Protein AF-A0A2N3DZT9-F1 (afdb_monomer)

Sequence (120 aa):
MAMNVGDGKEDDVMMEVNTTPLIDVMLVLLIMLIITIPIQTHAVKLDMPQNLSAPPPETEPQVVDLELDFDGTVFWNGVPVPDPGAQCLRDGQRPEPHVTRADMDRPHQMSGPLTISEPE

Foldseek 3Di:
DDDDDPPPPPPDPVPPPPCVVVVVVVVVVVVVVVVPDDDPDDDDDDPDDDPPDDDDPPDDAAEWEWEADPVRFIDTNNHTDPDVPVVCVVVVGPHDYPHDYPDPPDDPPDDDDDDPDDDD

pLDDT: mean 71.37, std 14.73, range [41.38, 93.69]

Structure (mmCIF, N/CA/C/O backbone):
data_AF-A0A2N3DZT9-F1
#
_entry.id   AF-A0A2N3DZT9-F1
#
loop_
_atom_site.group_PDB
_atom_site.id
_atom_site.type_symbol
_atom_site.label_atom_id
_atom_site.label_alt_id
_atom_site.label_comp_id
_atom_site.label_asym_id
_atom_site.label_entity_id
_atom_site.label_seq_id
_atom_site.pdbx_PDB_ins_code
_atom_site.Cartn_x
_atom_site.Cartn_y
_atom_site.Cartn_z
_atom_site.occupancy
_atom_site.B_iso_or_equiv
_atom_site.auth_seq_id
_atom_site.auth_comp_id
_atom_site.auth_asym_id
_atom_site.auth_atom_id
_atom_site.pdbx_PDB_model_num
ATOM 1 N N . MET A 1 1 ? 31.791 12.127 -86.326 1.00 55.25 1 MET A N 1
ATOM 2 C CA . MET A 1 1 ? 31.884 10.902 -85.508 1.00 55.25 1 MET A CA 1
ATOM 3 C C . MET A 1 1 ? 31.031 11.111 -84.273 1.00 55.25 1 MET A C 1
ATOM 5 O O . MET A 1 1 ? 31.210 12.123 -83.609 1.00 55.25 1 MET A O 1
ATOM 9 N N . ALA A 1 2 ? 30.054 10.233 -84.056 1.00 48.97 2 ALA A N 1
ATOM 10 C CA . ALA A 1 2 ? 29.124 10.276 -82.934 1.00 48.97 2 ALA A CA 1
ATOM 11 C C . ALA A 1 2 ? 29.752 9.589 -81.714 1.00 48.97 2 ALA A C 1
ATOM 13 O O . ALA A 1 2 ? 30.353 8.526 -81.862 1.00 48.97 2 ALA A O 1
ATOM 14 N N . MET A 1 3 ? 29.619 10.188 -80.531 1.00 67.31 3 MET A N 1
ATOM 15 C CA . MET A 1 3 ? 29.955 9.536 -79.267 1.00 67.31 3 MET A CA 1
ATOM 16 C C . MET A 1 3 ? 28.656 9.060 -78.622 1.00 67.31 3 MET A C 1
ATOM 18 O O . MET A 1 3 ? 27.757 9.850 -78.345 1.00 67.31 3 MET A O 1
ATOM 22 N N . ASN A 1 4 ? 28.561 7.742 -78.490 1.00 52.69 4 ASN A N 1
ATOM 23 C CA . ASN A 1 4 ? 27.460 7.001 -77.896 1.00 52.69 4 ASN A CA 1
ATOM 24 C C . ASN A 1 4 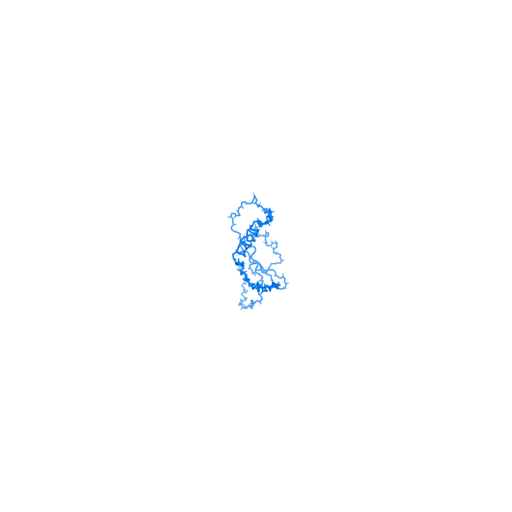? 27.486 7.194 -76.372 1.00 52.69 4 ASN A C 1
ATOM 26 O O . ASN A 1 4 ? 28.504 6.895 -75.746 1.00 52.69 4 ASN A O 1
ATOM 30 N N . VAL A 1 5 ? 26.395 7.697 -75.788 1.00 62.47 5 VAL A N 1
ATOM 31 C CA . VAL A 1 5 ? 26.235 7.772 -74.333 1.00 62.47 5 VAL A CA 1
ATOM 32 C C . VAL A 1 5 ? 25.873 6.371 -73.839 1.00 62.47 5 VAL A C 1
ATOM 34 O O . VAL A 1 5 ? 24.866 5.792 -74.241 1.00 62.47 5 VAL A O 1
ATOM 37 N N . GLY A 1 6 ? 26.765 5.778 -73.051 1.00 51.44 6 GLY A N 1
ATOM 38 C CA . GLY A 1 6 ? 26.487 4.534 -72.350 1.00 51.44 6 GLY A CA 1
ATOM 39 C C . GLY A 1 6 ? 25.572 4.840 -71.175 1.00 51.44 6 GLY A C 1
ATOM 40 O O . GLY A 1 6 ? 26.025 5.416 -70.191 1.00 51.44 6 GLY A O 1
ATOM 41 N N . ASP A 1 7 ? 24.300 4.473 -71.313 1.00 57.41 7 ASP A N 1
ATOM 42 C CA . ASP A 1 7 ? 23.331 4.329 -70.227 1.00 57.41 7 ASP A CA 1
ATOM 43 C C . ASP A 1 7 ? 23.818 3.195 -69.311 1.00 57.41 7 ASP A C 1
ATOM 45 O O . ASP A 1 7 ? 23.513 2.015 -69.492 1.00 57.41 7 ASP A O 1
ATOM 49 N N . GLY A 1 8 ? 24.725 3.551 -68.404 1.00 54.69 8 GLY A N 1
ATOM 50 C CA . GLY A 1 8 ? 25.177 2.693 -67.327 1.00 54.69 8 GLY A CA 1
ATOM 51 C C . GLY A 1 8 ? 24.078 2.665 -66.289 1.00 54.69 8 GLY A C 1
ATOM 52 O O . GLY A 1 8 ? 23.969 3.582 -65.489 1.00 54.69 8 GLY A O 1
ATOM 53 N N . LYS A 1 9 ? 23.258 1.622 -66.354 1.00 56.75 9 LYS A N 1
ATOM 54 C CA . LYS A 1 9 ? 22.317 1.210 -65.321 1.00 56.75 9 LYS A CA 1
ATOM 55 C C . LYS A 1 9 ? 23.062 1.171 -63.980 1.00 56.75 9 LYS A C 1
ATOM 57 O O . LYS A 1 9 ? 23.765 0.213 -63.667 1.00 56.75 9 LYS A O 1
ATOM 62 N N . GLU A 1 10 ? 22.963 2.261 -63.232 1.00 59.25 10 GLU A N 1
ATOM 63 C CA . GLU A 1 10 ? 23.300 2.356 -61.818 1.00 59.25 10 GLU A CA 1
ATOM 64 C C . GLU A 1 10 ? 22.238 1.534 -61.083 1.00 59.25 10 GLU A C 1
ATOM 66 O O . GLU A 1 10 ? 21.308 2.066 -60.482 1.00 59.25 10 GLU A O 1
ATOM 71 N N . ASP A 1 11 ? 22.314 0.212 -61.246 1.00 55.47 11 ASP A N 1
ATOM 72 C CA . ASP A 1 11 ? 21.575 -0.758 -60.455 1.00 55.47 11 ASP A CA 1
ATOM 73 C C . ASP A 1 11 ? 22.054 -0.585 -59.015 1.00 55.47 11 ASP A C 1
ATOM 75 O O . ASP A 1 11 ? 23.067 -1.143 -58.600 1.00 55.47 11 ASP A O 1
ATOM 79 N N . ASP A 1 12 ? 21.399 0.333 -58.311 1.00 59.12 12 ASP A N 1
ATOM 80 C CA . ASP A 1 12 ? 20.726 0.098 -57.041 1.00 59.12 12 ASP A CA 1
ATOM 81 C C . ASP A 1 12 ? 21.289 -1.103 -56.266 1.00 59.12 12 ASP A C 1
ATOM 83 O O . ASP A 1 12 ? 20.617 -2.100 -55.992 1.00 59.12 12 ASP A O 1
ATOM 87 N N . VAL A 1 13 ? 22.566 -1.011 -55.888 1.00 60.47 13 VAL A N 1
ATOM 88 C CA . VAL A 1 13 ? 23.095 -1.768 -54.761 1.00 60.47 13 VAL A CA 1
ATOM 89 C C . VAL A 1 13 ? 22.465 -1.106 -53.548 1.00 60.47 13 VAL A C 1
ATOM 91 O O . VAL A 1 13 ? 23.087 -0.270 -52.892 1.00 60.47 13 VAL A O 1
ATOM 94 N N . MET A 1 14 ? 21.191 -1.427 -53.302 1.00 66.44 14 MET A N 1
ATOM 95 C CA . MET A 1 14 ? 20.507 -1.118 -52.059 1.00 66.44 14 MET A CA 1
ATOM 96 C C . MET A 1 14 ? 21.344 -1.763 -50.963 1.00 66.44 14 MET A C 1
ATOM 98 O O . MET A 1 14 ? 21.227 -2.953 -50.675 1.00 66.44 14 MET A O 1
ATOM 102 N N . MET A 1 15 ? 22.273 -0.988 -50.406 1.00 66.19 15 MET A N 1
ATOM 103 C CA . MET A 1 15 ? 22.980 -1.383 -49.211 1.00 66.19 15 MET A CA 1
ATOM 104 C C . MET A 1 15 ? 21.901 -1.524 -48.153 1.00 66.19 15 MET A C 1
ATOM 106 O O . MET A 1 15 ? 21.306 -0.532 -47.730 1.00 66.19 15 MET A O 1
ATOM 110 N N . GLU A 1 16 ? 21.622 -2.765 -47.766 1.00 71.81 16 GLU A N 1
ATOM 111 C CA . GLU A 1 16 ? 20.888 -3.067 -46.553 1.00 71.81 16 GLU A CA 1
ATOM 112 C C . GLU A 1 16 ? 21.709 -2.461 -45.412 1.00 71.81 16 GLU A C 1
ATOM 114 O O . GLU A 1 16 ? 22.673 -3.040 -44.909 1.00 71.81 16 GLU A O 1
ATOM 119 N N . VAL A 1 17 ? 21.411 -1.200 -45.089 1.00 78.25 17 VAL A N 1
ATOM 120 C CA . VAL A 1 17 ? 21.957 -0.537 -43.915 1.00 78.25 17 VAL A CA 1
ATOM 121 C C . VAL A 1 17 ? 21.622 -1.459 -42.760 1.00 78.25 17 VAL A C 1
ATOM 123 O O . VAL A 1 17 ? 20.455 -1.788 -42.554 1.00 78.25 17 VAL A O 1
ATOM 126 N N . ASN A 1 18 ? 22.648 -1.885 -42.026 1.00 78.19 18 ASN A N 1
ATOM 127 C CA . ASN A 1 18 ? 22.496 -2.677 -40.815 1.00 78.19 18 ASN A CA 1
ATOM 128 C C . ASN A 1 18 ? 21.714 -1.845 -39.784 1.00 78.19 18 ASN A C 1
ATOM 130 O O . ASN A 1 18 ? 22.286 -1.166 -38.935 1.00 78.19 18 ASN A O 1
ATOM 134 N N . THR A 1 19 ? 20.389 -1.855 -39.900 1.00 83.81 19 THR A N 1
ATOM 135 C CA . THR A 1 19 ? 19.442 -1.124 -39.055 1.00 83.81 19 THR A CA 1
ATOM 136 C C . THR A 1 19 ? 19.292 -1.803 -37.700 1.00 83.81 19 THR A C 1
ATOM 138 O O . THR A 1 19 ? 18.983 -1.135 -36.723 1.00 83.81 19 THR A O 1
ATOM 141 N N . THR A 1 20 ? 19.597 -3.097 -37.599 1.00 85.44 20 T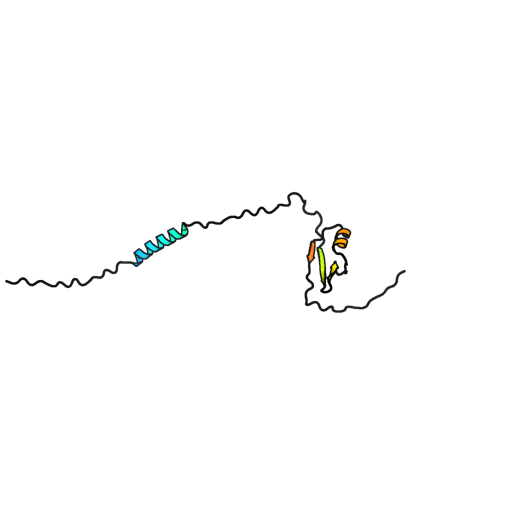HR A N 1
ATOM 142 C CA . THR A 1 20 ? 19.590 -3.879 -36.354 1.00 85.44 20 THR A CA 1
ATOM 143 C C . THR A 1 20 ? 20.585 -3.354 -35.306 1.00 85.44 20 THR A C 1
ATOM 145 O O . THR A 1 20 ? 20.144 -3.076 -34.192 1.00 85.44 20 THR A O 1
ATOM 148 N N . PRO A 1 21 ? 21.875 -3.109 -35.623 1.00 88.38 21 PRO A N 1
ATOM 149 C CA . PRO A 1 21 ? 22.787 -2.408 -34.714 1.00 88.38 21 PRO A CA 1
ATOM 150 C C . PRO A 1 21 ? 22.345 -0.983 -34.349 1.00 88.38 21 PRO A C 1
ATOM 152 O O . PRO A 1 21 ? 22.551 -0.545 -33.221 1.00 88.38 21 PRO A O 1
ATOM 155 N N . LEU A 1 22 ? 21.723 -0.249 -35.282 1.00 90.56 22 LEU A N 1
ATOM 156 C CA . LEU A 1 22 ? 21.200 1.097 -35.012 1.00 90.56 22 LEU A CA 1
ATOM 157 C C . LEU A 1 22 ? 20.029 1.065 -34.025 1.00 90.56 22 LEU A C 1
ATOM 159 O O . LEU A 1 22 ? 19.977 1.886 -33.112 1.00 90.56 22 LEU A O 1
ATOM 163 N N . ILE A 1 23 ? 19.118 0.103 -34.180 1.00 93.00 23 ILE A N 1
ATOM 164 C CA . ILE A 1 23 ? 17.979 -0.086 -33.281 1.00 93.00 23 ILE A CA 1
ATOM 165 C C . ILE A 1 23 ? 18.469 -0.423 -31.872 1.00 93.00 23 ILE A C 1
ATOM 167 O O . ILE A 1 23 ? 17.941 0.140 -30.923 1.00 93.00 23 ILE A O 1
ATOM 171 N N . ASP A 1 24 ? 19.494 -1.262 -31.716 1.00 91.25 24 ASP A N 1
ATOM 172 C CA . ASP A 1 24 ? 20.053 -1.604 -30.399 1.00 91.25 24 ASP A CA 1
ATOM 173 C C . ASP A 1 24 ? 20.564 -0.357 -29.655 1.00 91.25 24 ASP A C 1
ATOM 175 O O . ASP A 1 24 ? 20.135 -0.066 -28.538 1.00 91.25 24 ASP A O 1
ATOM 179 N N . VAL A 1 25 ? 21.360 0.487 -30.322 1.00 92.50 25 VAL A N 1
ATOM 180 C CA . VAL A 1 25 ? 21.827 1.757 -29.737 1.00 92.50 25 VAL A CA 1
ATOM 181 C C . VAL A 1 25 ? 20.654 2.676 -29.381 1.00 92.50 25 VAL A C 1
ATOM 183 O O . VAL A 1 25 ? 20.653 3.298 -28.318 1.00 92.50 25 VAL A O 1
ATOM 186 N N . MET A 1 26 ? 19.625 2.747 -30.229 1.00 92.69 26 MET A N 1
ATOM 187 C CA . MET A 1 26 ? 18.428 3.545 -29.949 1.00 92.69 26 MET A CA 1
ATOM 188 C C . MET A 1 26 ? 17.627 3.002 -28.757 1.00 92.69 26 MET A C 1
ATOM 190 O O . MET A 1 26 ? 17.191 3.783 -27.911 1.00 92.69 26 MET A O 1
ATOM 194 N N . LEU A 1 27 ? 17.452 1.683 -28.653 1.00 93.69 27 LEU A N 1
ATOM 195 C CA . LEU A 1 27 ? 16.752 1.040 -27.541 1.00 93.69 27 LEU A CA 1
ATOM 196 C C . LEU A 1 27 ? 17.518 1.221 -26.226 1.00 93.69 27 LEU A C 1
ATOM 198 O O . LEU A 1 27 ? 16.893 1.512 -25.207 1.00 93.69 27 LEU A O 1
ATOM 202 N N . VAL A 1 28 ? 18.854 1.144 -26.251 1.00 93.50 28 VAL A N 1
ATOM 203 C CA . VAL A 1 28 ? 19.711 1.435 -25.091 1.00 93.50 28 VAL A CA 1
ATOM 204 C C . VAL A 1 28 ? 19.483 2.861 -24.575 1.00 93.50 28 VAL A C 1
ATOM 206 O O . VAL A 1 28 ? 19.332 3.070 -23.371 1.00 93.50 28 VAL A O 1
ATOM 209 N N . LEU A 1 29 ? 19.386 3.852 -25.463 1.00 93.06 29 LEU A N 1
ATOM 210 C CA . LEU A 1 29 ? 19.106 5.233 -25.058 1.00 93.06 29 LEU A CA 1
ATOM 211 C C . LEU A 1 29 ? 17.701 5.396 -24.458 1.00 93.06 29 LEU A C 1
ATOM 213 O O . LEU A 1 29 ? 17.530 6.145 -23.496 1.00 93.06 29 LEU A O 1
ATOM 217 N N . LEU A 1 30 ? 16.703 4.673 -24.975 1.00 93.56 30 LEU A N 1
ATOM 218 C CA . LEU A 1 30 ? 15.344 4.695 -24.429 1.0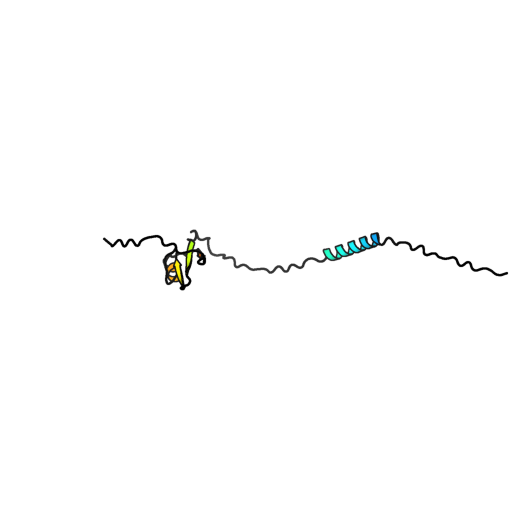0 93.56 30 LEU A CA 1
ATOM 219 C C . LEU A 1 30 ? 15.279 4.085 -23.026 1.00 93.56 30 LEU A C 1
ATOM 221 O O . LEU A 1 30 ? 14.696 4.697 -22.134 1.00 93.56 30 LEU A O 1
ATOM 225 N N . ILE A 1 31 ? 15.902 2.924 -22.794 1.00 93.62 31 ILE A N 1
ATOM 226 C CA . ILE A 1 31 ? 15.904 2.313 -21.454 1.00 93.62 31 ILE A CA 1
ATOM 227 C C . ILE A 1 31 ? 16.653 3.184 -20.441 1.00 93.62 31 ILE A C 1
ATOM 229 O O . ILE A 1 31 ? 16.206 3.301 -19.301 1.00 93.62 31 ILE A O 1
ATOM 233 N N . MET A 1 32 ? 17.737 3.850 -20.862 1.00 93.00 32 MET A N 1
ATOM 234 C CA . MET A 1 32 ? 18.458 4.811 -20.026 1.00 93.00 32 MET A CA 1
ATOM 235 C C . MET A 1 32 ? 17.578 6.016 -19.683 1.00 93.00 32 MET A C 1
ATOM 237 O O . MET A 1 32 ? 17.532 6.434 -18.531 1.00 93.00 32 MET A O 1
ATOM 241 N N . LEU A 1 33 ? 16.819 6.546 -20.643 1.00 91.00 33 LEU A N 1
ATOM 242 C CA . LEU A 1 33 ? 15.895 7.646 -20.378 1.00 91.00 33 LEU A CA 1
ATOM 243 C C . LEU A 1 33 ? 14.806 7.241 -19.372 1.00 91.00 33 LEU A C 1
ATOM 245 O O . LEU A 1 33 ? 14.549 7.978 -18.423 1.00 91.00 33 LEU A O 1
ATOM 249 N N . ILE A 1 34 ? 14.208 6.057 -19.529 1.00 91.75 34 ILE A N 1
ATOM 250 C CA . ILE A 1 34 ? 13.122 5.590 -18.656 1.00 91.75 34 ILE A CA 1
ATOM 251 C C . ILE A 1 34 ? 13.629 5.326 -17.227 1.00 91.75 34 ILE A C 1
ATOM 253 O O . ILE A 1 34 ? 12.985 5.753 -16.272 1.00 91.75 34 ILE A O 1
ATOM 257 N N . ILE A 1 35 ? 14.790 4.676 -17.056 1.00 91.62 35 ILE A N 1
ATOM 258 C CA . ILE A 1 35 ? 15.335 4.360 -15.720 1.00 91.62 35 ILE A CA 1
ATOM 259 C C . ILE A 1 35 ? 15.812 5.604 -14.959 1.00 91.62 35 ILE A C 1
ATOM 261 O O . ILE A 1 35 ? 15.849 5.600 -13.730 1.00 91.62 35 ILE A O 1
ATOM 265 N N . THR A 1 36 ? 16.163 6.681 -15.669 1.00 92.75 36 THR A N 1
ATOM 266 C CA . THR A 1 36 ? 16.607 7.930 -15.032 1.00 92.75 36 THR A CA 1
ATOM 267 C C . THR A 1 36 ? 15.479 8.735 -14.398 1.00 92.75 36 THR A C 1
ATOM 269 O O . THR A 1 36 ? 15.780 9.626 -13.607 1.00 92.75 36 THR A O 1
ATOM 272 N N . ILE A 1 37 ? 14.203 8.443 -14.695 1.00 91.06 37 ILE A N 1
ATOM 273 C CA . ILE A 1 37 ? 13.067 9.115 -14.051 1.00 91.06 37 ILE A CA 1
ATOM 274 C C . ILE A 1 37 ? 12.810 8.442 -12.693 1.00 91.06 37 ILE A C 1
ATOM 276 O O . ILE A 1 37 ? 12.293 7.323 -12.656 1.00 91.06 37 ILE A O 1
ATOM 280 N N . PRO A 1 38 ? 13.139 9.093 -11.560 1.00 83.31 38 PRO A N 1
ATOM 281 C CA . PRO A 1 38 ? 12.884 8.517 -10.252 1.00 83.31 38 PRO A CA 1
ATOM 282 C C . PRO A 1 38 ? 11.381 8.492 -9.971 1.00 83.31 38 PRO A C 1
ATOM 284 O O . PRO A 1 38 ? 10.652 9.448 -10.247 1.00 83.31 38 PRO A O 1
ATOM 287 N N . ILE A 1 39 ? 10.922 7.408 -9.354 1.00 84.06 39 ILE A N 1
ATOM 288 C CA . ILE A 1 39 ? 9.568 7.323 -8.810 1.00 84.06 39 ILE A CA 1
ATOM 289 C C . ILE A 1 39 ? 9.404 8.342 -7.674 1.00 84.06 39 ILE A C 1
ATOM 291 O O . ILE A 1 39 ? 10.014 8.231 -6.613 1.00 84.06 39 ILE A O 1
ATOM 295 N N . GLN A 1 40 ? 8.568 9.355 -7.904 1.00 82.62 40 GLN A N 1
ATOM 296 C CA . GLN A 1 40 ? 8.174 10.341 -6.897 1.00 82.62 40 GLN A CA 1
ATOM 297 C C . GLN A 1 40 ? 7.186 9.692 -5.920 1.00 82.62 40 GLN A C 1
ATOM 299 O O . GLN A 1 40 ? 5.977 9.681 -6.148 1.00 82.62 40 GLN A O 1
ATOM 304 N N . THR A 1 41 ? 7.687 9.115 -4.828 1.00 80.69 41 THR A N 1
ATOM 305 C CA . THR A 1 41 ? 6.831 8.612 -3.748 1.00 80.69 41 THR A CA 1
ATOM 306 C C . THR A 1 41 ? 6.527 9.744 -2.773 1.00 80.69 41 THR A C 1
ATOM 308 O O . THR A 1 41 ? 7.396 10.167 -2.008 1.00 80.69 41 THR A O 1
ATOM 311 N N . HIS A 1 42 ? 5.288 10.235 -2.765 1.00 78.44 42 HIS A N 1
ATOM 312 C CA . HIS A 1 42 ? 4.826 11.149 -1.724 1.00 78.44 42 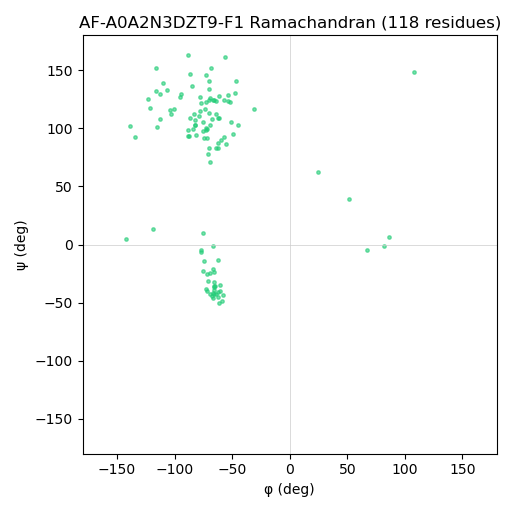HIS A CA 1
ATOM 313 C C . HIS A 1 42 ? 4.633 10.370 -0.417 1.00 78.44 42 HIS A C 1
ATOM 315 O O . HIS A 1 42 ? 3.620 9.702 -0.221 1.00 78.44 42 HIS A O 1
ATOM 321 N N . ALA A 1 43 ? 5.622 10.436 0.478 1.00 73.44 43 ALA A N 1
ATOM 322 C CA . ALA A 1 43 ? 5.494 9.905 1.829 1.00 73.44 43 ALA A CA 1
ATOM 323 C C . ALA A 1 43 ? 4.556 10.814 2.636 1.00 73.44 43 ALA A C 1
ATOM 325 O O . ALA A 1 43 ? 4.953 11.875 3.120 1.00 73.44 43 ALA A O 1
ATOM 326 N N . VAL A 1 44 ? 3.294 10.407 2.765 1.00 77.69 44 VAL A N 1
ATOM 327 C CA . VAL A 1 44 ? 2.374 11.015 3.728 1.00 77.69 44 VAL A CA 1
ATOM 328 C C . VAL A 1 44 ? 2.846 10.604 5.119 1.00 77.69 44 VAL A C 1
ATOM 330 O O . VAL A 1 44 ? 2.809 9.426 5.472 1.00 77.69 44 VAL A O 1
ATOM 333 N N . LYS A 1 45 ? 3.323 11.572 5.907 1.00 71.69 45 LYS A N 1
ATOM 334 C CA . LYS A 1 45 ? 3.605 11.357 7.326 1.00 71.69 45 LYS A CA 1
ATOM 335 C C . LYS A 1 45 ? 2.269 11.185 8.044 1.00 71.69 45 LYS A C 1
ATOM 337 O O . LYS A 1 45 ? 1.546 12.154 8.242 1.00 71.69 45 LYS A O 1
ATOM 342 N N . LEU A 1 46 ? 1.923 9.943 8.366 1.00 74.69 46 LEU A N 1
ATOM 343 C CA . LEU A 1 46 ? 0.851 9.649 9.307 1.00 74.69 46 LEU A CA 1
ATOM 344 C C . LEU A 1 46 ? 1.422 9.761 10.718 1.00 74.69 46 LEU A C 1
ATOM 346 O O . LEU A 1 46 ? 2.120 8.862 11.187 1.00 74.69 46 LEU A O 1
ATOM 350 N N . ASP A 1 47 ? 1.125 10.871 11.384 1.00 73.81 47 ASP A N 1
ATOM 351 C CA . ASP A 1 47 ? 1.351 11.014 12.816 1.00 73.81 47 ASP A CA 1
ATOM 352 C C . ASP A 1 47 ? 0.321 10.147 13.552 1.00 73.81 47 ASP A C 1
ATOM 354 O O . ASP A 1 47 ? -0.811 10.556 13.814 1.00 73.81 47 ASP A O 1
ATOM 358 N N . MET A 1 48 ? 0.693 8.897 13.834 1.00 72.50 48 MET A N 1
ATOM 359 C CA . MET A 1 48 ? -0.092 8.037 14.714 1.00 72.50 48 MET A CA 1
ATOM 360 C C . MET A 1 48 ? 0.034 8.562 16.150 1.00 72.50 48 MET A C 1
ATOM 362 O O . MET A 1 48 ? 1.161 8.676 16.643 1.00 72.50 48 MET A O 1
ATOM 366 N N . PRO A 1 49 ? -1.079 8.868 16.846 1.00 76.56 49 PRO A N 1
ATOM 367 C CA . PRO A 1 49 ? -1.021 9.250 18.247 1.00 76.56 49 PRO A CA 1
ATOM 368 C C . PRO A 1 49 ? -0.464 8.071 19.045 1.00 76.56 49 PRO A C 1
ATOM 370 O O . PRO A 1 49 ? -1.117 7.040 19.202 1.00 76.56 49 PRO A O 1
ATOM 373 N N . GLN A 1 50 ? 0.768 8.206 19.530 1.00 68.94 50 GLN A N 1
ATOM 374 C CA . GLN A 1 50 ? 1.321 7.243 20.468 1.00 68.94 50 GLN A CA 1
ATOM 375 C C . GLN A 1 50 ? 0.719 7.530 21.839 1.00 68.94 50 GLN A C 1
ATOM 377 O O . GLN A 1 50 ? 0.822 8.643 22.355 1.00 68.94 50 GLN A O 1
ATOM 382 N N . ASN A 1 51 ? 0.057 6.530 22.419 1.00 62.66 51 ASN A N 1
ATOM 383 C CA . ASN A 1 51 ? -0.438 6.600 23.786 1.00 62.66 51 ASN A CA 1
ATOM 384 C C . ASN A 1 51 ? 0.763 6.572 24.749 1.00 62.66 51 ASN A C 1
ATOM 386 O O . ASN A 1 51 ? 1.159 5.524 25.243 1.00 62.66 51 ASN A O 1
ATOM 390 N N . LEU A 1 52 ? 1.380 7.734 24.968 1.00 61.19 52 LEU A N 1
ATOM 391 C CA . LEU A 1 52 ? 2.605 7.915 25.756 1.00 61.19 52 LEU A CA 1
ATOM 392 C C . LEU A 1 52 ? 2.385 7.828 27.280 1.00 61.19 52 LEU A C 1
ATOM 394 O O . LEU A 1 52 ? 3.280 8.196 28.038 1.00 61.19 52 LEU A O 1
ATOM 398 N N . SER A 1 53 ? 1.210 7.405 27.763 1.00 60.91 53 SER A N 1
ATOM 399 C CA . SER A 1 53 ? 0.883 7.537 29.193 1.00 60.91 53 SER A CA 1
ATOM 400 C C . SER A 1 53 ? 0.107 6.396 29.842 1.00 60.91 53 SER A C 1
ATOM 402 O O . SER A 1 53 ? -0.207 6.494 31.024 1.00 60.91 53 SER A O 1
ATOM 404 N N . ALA A 1 54 ? -0.165 5.297 29.142 1.00 64.38 54 ALA A N 1
ATOM 405 C CA . ALA A 1 54 ? -0.705 4.114 29.800 1.00 64.38 54 ALA A CA 1
ATOM 406 C C . ALA A 1 54 ? 0.410 3.070 29.954 1.00 64.38 54 ALA A C 1
ATOM 408 O O . ALA A 1 54 ? 0.900 2.572 28.936 1.00 64.38 54 ALA A O 1
ATOM 409 N N . PRO A 1 55 ? 0.819 2.716 31.189 1.00 66.44 55 PRO A N 1
ATOM 410 C CA . PRO A 1 55 ? 1.423 1.412 31.426 1.00 66.44 55 PRO A CA 1
ATOM 411 C C . PRO A 1 55 ? 0.549 0.350 30.742 1.00 66.44 55 PRO A C 1
ATOM 413 O O . PRO A 1 55 ? -0.681 0.488 30.781 1.00 66.44 55 PRO A O 1
ATOM 416 N N . PRO A 1 56 ? 1.135 -0.682 30.107 1.00 62.00 56 PRO A N 1
ATOM 417 C CA . PRO A 1 56 ? 0.359 -1.845 29.703 1.00 62.00 56 PRO A CA 1
ATOM 418 C C . PRO A 1 56 ? -0.499 -2.269 30.902 1.00 62.00 56 PRO A C 1
ATOM 420 O O . PRO A 1 56 ? 0.044 -2.317 32.011 1.00 62.00 56 PRO A O 1
ATOM 423 N N . PRO A 1 57 ? -1.815 -2.483 30.735 1.00 65.31 57 PRO A N 1
ATOM 424 C CA . PRO A 1 57 ? -2.644 -2.930 31.843 1.00 65.31 57 PRO A CA 1
ATOM 425 C C . PRO A 1 57 ? -1.989 -4.169 32.472 1.00 65.31 57 PRO A C 1
ATOM 427 O O . PRO A 1 57 ? -1.711 -5.141 31.776 1.00 65.31 57 PRO A O 1
ATOM 430 N N . GLU A 1 58 ? -1.686 -4.112 33.776 1.00 62.66 58 GLU A N 1
ATOM 431 C CA . GLU A 1 58 ? -1.048 -5.219 34.519 1.00 62.66 58 GLU A CA 1
ATOM 432 C C . GLU A 1 58 ? -1.920 -6.481 34.547 1.00 62.66 58 GLU A C 1
ATOM 434 O O . GLU A 1 58 ? -1.466 -7.560 34.920 1.00 62.66 58 GLU A O 1
ATOM 439 N N . THR A 1 59 ? -3.189 -6.343 34.175 1.00 64.88 59 THR A N 1
ATOM 440 C CA . THR A 1 59 ? -4.166 -7.418 34.125 1.00 64.88 59 THR A CA 1
ATOM 441 C C . THR A 1 59 ? -4.544 -7.674 32.678 1.00 64.88 59 THR A C 1
ATOM 443 O O . THR A 1 59 ? -4.908 -6.740 31.960 1.00 64.88 59 THR A O 1
ATOM 446 N N . GLU A 1 60 ? -4.490 -8.941 32.269 1.00 65.88 60 GLU A N 1
ATOM 447 C CA . GLU A 1 60 ? -5.071 -9.366 31.000 1.00 65.88 60 GLU A CA 1
ATOM 448 C C . GLU A 1 60 ? -6.539 -8.909 30.956 1.00 65.88 60 GLU A C 1
ATOM 450 O O . GLU A 1 60 ? -7.278 -9.123 31.929 1.00 65.88 60 GLU A O 1
ATOM 455 N N . PRO A 1 61 ? -6.965 -8.219 29.885 1.00 67.25 61 PRO A N 1
ATOM 456 C CA . PRO A 1 61 ? -8.346 -7.799 29.759 1.00 67.25 61 PRO A CA 1
ATOM 457 C C . PRO A 1 61 ? -9.233 -9.040 29.740 1.00 67.25 61 PRO A C 1
ATOM 459 O O . PRO A 1 61 ? -9.016 -9.973 28.969 1.00 67.25 61 PRO A O 1
ATOM 462 N N . GLN A 1 62 ? -10.240 -9.058 30.610 1.00 71.69 62 GLN A N 1
ATOM 463 C CA . GLN A 1 62 ? -11.240 -10.114 30.573 1.00 71.69 62 GLN A CA 1
ATOM 464 C C . GLN A 1 62 ? -12.018 -9.991 29.264 1.00 71.69 62 GLN A C 1
ATOM 466 O O . GLN A 1 62 ? -12.559 -8.926 28.950 1.00 71.69 62 GLN A O 1
ATOM 471 N N . VAL A 1 63 ? -12.037 -11.076 28.495 1.00 74.75 63 VAL A N 1
ATOM 472 C CA . VAL A 1 63 ? -12.830 -11.174 27.272 1.00 74.75 63 VAL A CA 1
ATOM 473 C C . VAL A 1 63 ? -14.275 -11.426 27.677 1.00 74.75 63 VAL A C 1
ATOM 475 O O . VAL A 1 63 ? -14.555 -12.335 28.457 1.00 74.75 63 VAL A O 1
ATOM 478 N N . VAL A 1 64 ? -15.180 -10.599 27.166 1.00 80.31 64 VAL A N 1
ATOM 479 C CA . VAL A 1 64 ? -16.624 -10.757 27.359 1.00 80.31 64 VAL A CA 1
ATOM 480 C C . VAL A 1 64 ? -17.260 -11.021 26.006 1.00 80.31 64 VAL A C 1
ATOM 482 O O . VAL A 1 64 ? -17.010 -10.278 25.051 1.00 80.31 64 VAL A O 1
ATOM 485 N N . ASP A 1 65 ? -18.109 -12.045 25.949 1.00 80.88 65 ASP A N 1
ATOM 486 C CA . ASP A 1 65 ? -18.925 -12.344 24.778 1.00 80.88 65 ASP A CA 1
ATOM 487 C C . ASP A 1 65 ? -20.180 -11.471 24.802 1.00 80.88 65 ASP A C 1
ATOM 489 O O . ASP A 1 65 ? -21.051 -11.612 25.669 1.00 80.88 65 ASP A O 1
ATOM 493 N N . LEU A 1 66 ? -20.251 -10.550 23.841 1.00 83.62 66 LEU A N 1
ATOM 494 C CA . LEU A 1 66 ? -21.424 -9.719 23.597 1.00 83.62 66 LEU A CA 1
ATOM 495 C C . LEU A 1 66 ? -22.156 -10.258 22.369 1.00 83.62 66 LEU A C 1
ATOM 497 O O . LEU A 1 66 ? -21.645 -10.157 21.251 1.00 83.62 66 LEU A O 1
ATOM 501 N N . GLU A 1 67 ? -23.352 -10.804 22.580 1.00 83.50 67 GLU A N 1
ATOM 502 C CA . GLU A 1 67 ? -24.240 -11.282 21.513 1.00 83.50 67 GLU A CA 1
ATOM 503 C C . GLU A 1 67 ? -25.460 -10.349 21.422 1.00 83.50 67 GLU A C 1
ATOM 505 O O . GLU A 1 67 ? -25.974 -9.872 22.435 1.00 83.50 67 GLU A O 1
ATOM 510 N N . LEU A 1 68 ? -25.893 -10.035 20.201 1.00 84.56 68 LEU A N 1
ATOM 511 C CA . LEU A 1 68 ? -27.053 -9.184 19.931 1.00 84.56 68 LEU A CA 1
ATOM 512 C C . LEU A 1 68 ? -28.058 -9.989 19.111 1.00 84.56 68 LEU A C 1
ATOM 514 O O . LEU A 1 68 ? -27.740 -10.382 17.986 1.00 84.56 68 LEU A O 1
ATOM 518 N N . ASP A 1 69 ? -29.243 -10.204 19.669 1.00 82.88 69 ASP A N 1
ATOM 519 C CA . ASP A 1 69 ? -30.338 -10.904 19.000 1.00 82.88 69 ASP A CA 1
ATOM 520 C C . ASP A 1 69 ? -31.213 -9.927 18.188 1.00 82.88 69 ASP A C 1
ATOM 522 O O . ASP A 1 69 ? -31.137 -8.700 18.325 1.00 82.88 69 ASP A O 1
ATOM 526 N N . PHE A 1 70 ? -32.018 -10.461 17.271 1.00 78.06 70 PHE A N 1
ATOM 527 C CA . PHE A 1 70 ? -32.817 -9.703 16.304 1.00 78.06 70 PHE A CA 1
ATOM 528 C C . PHE A 1 70 ? -33.914 -8.850 16.946 1.00 78.06 70 PHE A C 1
ATOM 530 O O . PHE A 1 70 ? -34.360 -7.867 16.351 1.00 78.06 70 PHE A O 1
ATOM 537 N N . ASP A 1 71 ? -34.352 -9.218 18.146 1.00 82.44 71 ASP A N 1
ATOM 538 C CA . ASP A 1 71 ? -35.297 -8.458 18.961 1.00 82.44 71 ASP A CA 1
ATOM 539 C C . ASP A 1 71 ? -34.647 -7.242 19.655 1.00 82.44 71 ASP A C 1
ATOM 541 O O . ASP A 1 71 ? -35.346 -6.425 20.258 1.00 82.44 71 ASP A O 1
ATOM 545 N N . GLY A 1 72 ? -33.324 -7.084 19.526 1.00 80.94 72 GLY A N 1
ATOM 546 C CA . GLY A 1 72 ? -32.542 -6.049 20.192 1.00 80.94 72 GLY A CA 1
ATOM 547 C C . GLY A 1 72 ? -32.092 -6.438 21.600 1.00 80.94 72 GLY A C 1
ATOM 548 O O . GLY A 1 72 ? -31.518 -5.596 22.294 1.00 80.94 72 GLY A O 1
ATOM 549 N N . THR A 1 73 ? -32.322 -7.683 22.028 1.00 84.31 73 THR A N 1
ATOM 550 C CA . THR A 1 73 ? -31.819 -8.198 23.300 1.00 84.31 73 THR A CA 1
ATOM 551 C C . THR A 1 73 ? -30.300 -8.348 23.229 1.00 84.31 73 THR A C 1
ATOM 553 O O . THR A 1 73 ? -29.750 -8.991 22.333 1.00 84.31 73 THR A O 1
ATOM 556 N N . VAL A 1 74 ? -29.608 -7.731 24.190 1.00 85.88 74 VAL A N 1
ATOM 557 C CA . VAL A 1 74 ? -28.158 -7.858 24.368 1.00 85.88 74 VAL A CA 1
ATOM 558 C C . VAL A 1 74 ? -27.882 -8.952 25.389 1.00 85.88 74 VAL A C 1
ATOM 560 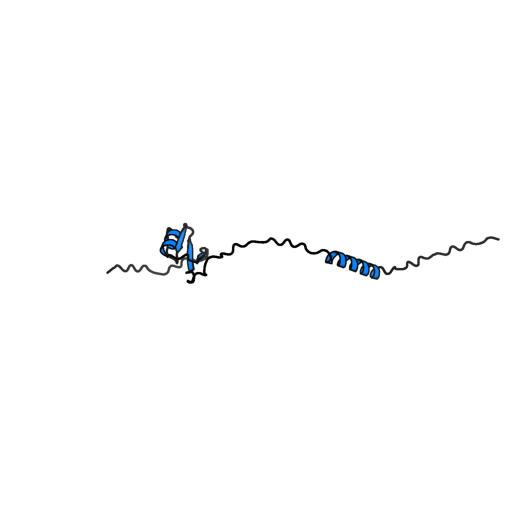O O . VAL A 1 74 ? -28.417 -8.924 26.497 1.00 85.88 74 VAL A O 1
ATOM 563 N N . PHE A 1 75 ? -27.010 -9.888 25.041 1.00 85.50 75 PHE A N 1
ATOM 564 C CA . PHE A 1 75 ? -26.518 -10.928 25.933 1.00 85.50 75 PHE A CA 1
ATOM 565 C C . PHE A 1 75 ? -25.074 -10.631 26.341 1.00 85.50 75 PHE A C 1
ATOM 567 O O . PHE A 1 75 ? -24.227 -10.334 25.502 1.00 85.50 75 PHE A O 1
ATOM 574 N N . TRP A 1 76 ? -24.801 -10.742 27.638 1.00 87.12 76 TRP A N 1
ATOM 575 C CA . TRP A 1 76 ? -23.482 -10.632 28.254 1.00 87.12 76 TRP A CA 1
ATOM 576 C C . TRP A 1 76 ? -23.101 -12.004 28.802 1.00 87.12 76 TRP A C 1
ATOM 578 O O . TRP A 1 76 ? -23.705 -12.471 29.769 1.00 87.12 76 TRP A O 1
ATOM 588 N N . ASN A 1 77 ? -22.150 -12.690 28.162 1.00 85.00 77 ASN A N 1
ATOM 589 C CA . ASN A 1 77 ? -21.784 -14.076 28.494 1.00 85.00 77 ASN A CA 1
ATOM 590 C C . ASN A 1 77 ? -23.008 -15.023 28.554 1.00 85.00 77 ASN A C 1
ATOM 592 O O . ASN A 1 77 ? -23.119 -15.871 29.439 1.00 85.00 77 ASN A O 1
ATOM 596 N N . GLY A 1 78 ? -23.967 -14.838 27.638 1.00 83.06 78 GLY A N 1
ATOM 597 C CA . GLY A 1 78 ? -25.206 -15.626 27.565 1.00 83.06 78 GLY A CA 1
ATOM 598 C C . GLY A 1 78 ? -26.324 -15.196 28.524 1.00 83.06 78 GLY A C 1
ATOM 599 O O . GLY A 1 78 ? -27.410 -15.772 28.478 1.00 83.06 78 GLY A O 1
ATOM 600 N N . VAL A 1 79 ? -26.109 -14.177 29.363 1.00 85.06 79 VAL A N 1
ATOM 601 C CA . VAL A 1 79 ? -27.151 -13.609 30.233 1.00 85.06 79 VAL A CA 1
ATOM 602 C C . VAL A 1 79 ? -27.775 -12.389 29.551 1.00 85.06 79 VAL A C 1
ATOM 604 O O . VAL A 1 79 ? -27.032 -11.485 29.175 1.00 85.06 79 VAL A O 1
ATOM 607 N N . PRO A 1 80 ? -29.109 -12.311 29.389 1.00 86.25 80 PRO A N 1
ATOM 608 C CA . PRO A 1 80 ? -29.747 -11.129 28.820 1.00 86.25 80 PRO A CA 1
ATOM 609 C C . PRO A 1 80 ? -29.589 -9.936 29.769 1.00 86.25 80 PRO A C 1
ATOM 611 O O . PRO A 1 80 ? -29.973 -10.000 30.940 1.00 86.25 80 PRO A O 1
ATOM 614 N N . VAL A 1 81 ? -29.028 -8.838 29.264 1.00 86.31 81 VAL A N 1
ATOM 615 C CA . VAL A 1 81 ? -28.781 -7.610 30.023 1.00 86.31 81 VAL A CA 1
ATOM 616 C C . VAL A 1 81 ? -29.471 -6.431 29.326 1.00 86.31 81 VAL A C 1
ATOM 618 O O . VAL A 1 81 ? -29.199 -6.170 28.156 1.00 86.31 81 VAL A O 1
ATOM 621 N N . PRO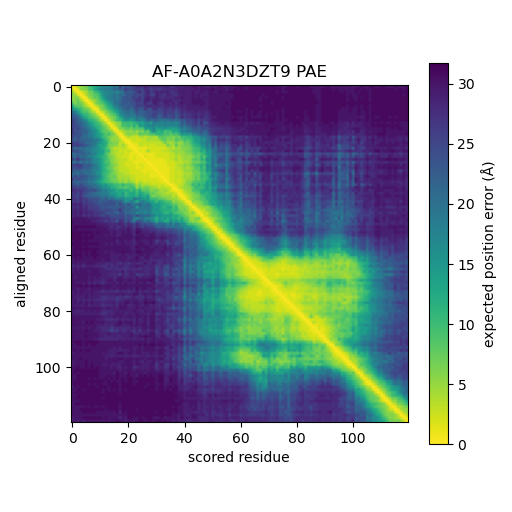 A 1 82 ? -30.337 -5.673 30.028 1.00 81.31 82 PRO A N 1
ATOM 622 C CA . PRO A 1 82 ? -31.063 -4.547 29.436 1.00 81.31 82 PRO A CA 1
ATOM 623 C C . PRO A 1 82 ? -30.178 -3.324 29.145 1.00 81.31 82 PRO A C 1
ATOM 625 O O . PRO A 1 82 ? -30.511 -2.527 28.274 1.00 81.31 82 PRO A O 1
ATOM 628 N N . ASP A 1 83 ? -29.065 -3.163 29.867 1.00 82.56 83 ASP A N 1
ATOM 629 C CA . ASP A 1 83 ? -28.101 -2.080 29.659 1.00 82.56 83 ASP A CA 1
ATOM 630 C C . ASP A 1 83 ? -26.656 -2.612 29.785 1.00 82.56 83 ASP A C 1
ATOM 632 O O . ASP A 1 83 ? -26.166 -2.823 30.903 1.00 82.56 83 ASP A O 1
ATOM 636 N N . PRO A 1 84 ? -25.949 -2.845 28.662 1.00 78.12 84 PRO A N 1
ATOM 637 C CA . PRO A 1 84 ? -24.565 -3.322 28.690 1.00 78.12 84 PRO A CA 1
ATOM 638 C C . PRO A 1 84 ? -23.584 -2.286 29.264 1.00 78.12 84 PRO A C 1
ATOM 640 O O . PRO A 1 84 ? -22.511 -2.653 29.742 1.00 78.12 84 PRO A O 1
ATOM 643 N N . GLY A 1 85 ? -23.942 -0.997 29.264 1.00 78.19 85 GLY A N 1
ATOM 644 C CA . GLY A 1 85 ? -23.164 0.069 29.894 1.00 78.19 85 GLY A CA 1
ATOM 645 C C . GLY A 1 85 ? -23.246 0.025 31.422 1.00 78.19 85 GLY A C 1
ATOM 646 O O . GLY A 1 85 ? -22.251 0.214 32.116 1.00 78.19 85 GLY A O 1
ATOM 647 N N . ALA A 1 86 ? -24.415 -0.290 31.975 1.00 78.56 86 ALA A N 1
ATOM 648 C CA . ALA A 1 86 ? -24.560 -0.511 33.411 1.00 78.56 86 ALA A CA 1
ATOM 649 C C . ALA A 1 86 ? -23.791 -1.761 33.872 1.00 78.56 86 ALA A C 1
ATOM 651 O O . ALA A 1 86 ? -23.224 -1.761 34.966 1.00 78.56 86 ALA A O 1
ATOM 652 N N . GLN A 1 87 ? -23.746 -2.803 33.037 1.00 80.56 87 GLN A N 1
ATOM 653 C CA . GLN A 1 87 ? -22.995 -4.024 33.327 1.00 80.56 87 GLN A CA 1
ATOM 654 C C . GLN A 1 87 ? -21.478 -3.793 33.288 1.00 80.56 87 GLN A C 1
ATOM 656 O O . GLN A 1 87 ? -20.785 -4.197 34.218 1.00 80.56 87 GLN A O 1
ATOM 661 N N . CYS A 1 88 ? -20.962 -3.037 32.311 1.00 77.50 88 CYS A N 1
ATOM 662 C CA . CYS A 1 88 ? -19.529 -2.731 32.259 1.00 77.50 88 CYS A CA 1
ATOM 663 C C . CYS A 1 88 ? -19.050 -1.863 33.440 1.00 77.50 88 CYS A C 1
ATOM 665 O O . CYS A 1 88 ? -17.932 -2.033 33.919 1.00 77.50 88 CYS A O 1
ATOM 667 N N . LEU A 1 89 ? -19.904 -0.975 33.965 1.00 75.44 89 LEU A N 1
ATOM 668 C CA . LEU A 1 89 ? -19.606 -0.190 35.168 1.00 75.44 89 LEU A CA 1
ATOM 669 C C . LEU A 1 89 ? -19.613 -1.039 36.449 1.00 75.44 89 LEU A C 1
ATOM 671 O O . LEU A 1 89 ? -18.870 -0.732 37.380 1.00 75.44 89 LEU A O 1
ATOM 675 N N . ARG A 1 90 ? -20.441 -2.092 36.510 1.00 76.31 90 ARG A N 1
ATOM 676 C CA . ARG A 1 90 ? -20.486 -3.033 37.645 1.00 76.31 90 ARG A CA 1
ATOM 677 C C . ARG A 1 90 ? -19.258 -3.929 37.701 1.00 76.31 90 ARG A C 1
ATOM 679 O O . ARG A 1 90 ? -18.740 -4.154 38.790 1.00 76.31 90 ARG A O 1
ATOM 686 N N . ASP A 1 91 ? -18.795 -4.391 36.544 1.00 73.19 91 ASP A N 1
ATOM 687 C CA . ASP A 1 91 ? -17.659 -5.310 36.454 1.00 73.19 91 ASP A CA 1
ATOM 688 C C . ASP A 1 91 ? -16.310 -4.594 36.658 1.00 73.19 91 ASP A C 1
ATOM 690 O O . ASP A 1 91 ? -15.277 -5.246 36.781 1.00 73.19 91 ASP A O 1
ATOM 694 N N . GLY A 1 92 ? -16.302 -3.255 36.750 1.00 64.19 92 GLY A N 1
ATOM 695 C CA . GLY A 1 92 ? -15.152 -2.448 37.187 1.00 64.19 92 GLY A CA 1
ATOM 696 C C . GLY A 1 92 ? -13.945 -2.450 36.240 1.00 64.19 92 GLY A C 1
ATOM 697 O O . GLY A 1 92 ? -12.995 -1.697 36.450 1.00 64.19 92 GLY A O 1
ATOM 698 N N . GLN A 1 93 ? -14.002 -3.244 35.175 1.00 63.44 93 GLN A N 1
ATOM 699 C CA . GLN A 1 93 ? -12.976 -3.410 34.161 1.00 63.44 93 GLN A CA 1
ATOM 700 C C . GLN A 1 93 ? -13.527 -2.930 32.818 1.00 63.44 93 GLN A C 1
ATOM 702 O O . GLN A 1 93 ? -14.725 -3.010 32.569 1.00 63.44 93 GLN A O 1
ATOM 707 N N . ARG A 1 94 ? -12.657 -2.458 31.921 1.00 64.69 94 ARG A N 1
ATOM 708 C CA . ARG A 1 94 ? -13.002 -2.273 30.505 1.00 64.69 94 ARG A CA 1
ATOM 709 C C . ARG A 1 94 ? -12.726 -3.612 29.814 1.00 64.69 94 ARG A C 1
ATOM 711 O O . ARG A 1 94 ? -11.562 -3.843 29.483 1.00 64.69 94 ARG A O 1
ATOM 718 N N . PRO A 1 95 ? -13.720 -4.511 29.664 1.00 67.12 95 PRO A N 1
ATOM 719 C CA . PRO A 1 95 ? -13.456 -5.789 29.035 1.00 67.12 95 PRO A CA 1
ATOM 720 C C . PRO A 1 95 ? -13.151 -5.543 27.562 1.00 67.12 95 PRO A C 1
ATOM 722 O O . PRO A 1 95 ? -13.621 -4.559 26.979 1.00 67.12 95 PRO A O 1
ATOM 725 N N . GLU A 1 96 ? -12.358 -6.417 26.959 1.00 68.94 96 GLU A N 1
ATOM 726 C CA . GLU A 1 96 ? -12.231 -6.432 25.507 1.00 68.94 96 GLU A CA 1
ATOM 727 C C . GLU A 1 96 ? -13.462 -7.155 24.953 1.00 68.94 96 GLU A C 1
ATOM 729 O O . GLU A 1 96 ? -13.625 -8.354 25.197 1.00 68.94 96 GLU A O 1
ATOM 734 N N . PRO A 1 97 ? -14.384 -6.442 24.274 1.00 67.00 97 PRO A N 1
ATOM 735 C CA . PRO A 1 97 ? -15.599 -7.068 23.793 1.00 67.00 97 PRO A CA 1
ATOM 736 C C . PRO A 1 97 ? -15.260 -7.950 22.596 1.00 67.00 97 PRO A C 1
ATOM 738 O O . PRO A 1 97 ? -14.856 -7.454 21.539 1.00 67.00 97 PRO A O 1
ATOM 741 N N . HIS A 1 98 ? -15.477 -9.252 22.738 1.00 70.31 98 HIS A N 1
ATOM 742 C CA . HIS A 1 98 ? -15.567 -10.128 21.587 1.00 70.31 98 HIS A CA 1
ATOM 743 C C . HIS A 1 98 ? -17.003 -10.056 21.071 1.00 70.31 98 HIS A C 1
ATOM 745 O O . HIS A 1 98 ? -17.934 -10.629 21.637 1.00 70.31 98 HIS A O 1
ATOM 751 N N . VAL A 1 99 ? -17.202 -9.251 20.026 1.00 69.56 99 VAL A N 1
ATOM 752 C CA . VAL A 1 99 ? -18.516 -9.106 19.397 1.00 69.56 99 VAL A CA 1
ATOM 753 C C . VAL A 1 99 ? -18.713 -10.277 18.450 1.00 69.56 99 VAL A C 1
ATOM 755 O O . VAL A 1 99 ? -18.306 -10.233 17.286 1.00 69.56 99 VAL A O 1
ATOM 758 N N . THR A 1 100 ? -19.358 -11.323 18.951 1.00 65.38 100 THR A N 1
ATOM 759 C CA . THR A 1 100 ? -19.868 -12.389 18.097 1.00 65.38 100 THR A CA 1
ATOM 760 C C . THR A 1 100 ? -21.201 -11.903 17.551 1.00 65.38 100 THR A C 1
ATOM 762 O O . THR A 1 100 ? -22.209 -11.865 18.253 1.00 65.38 100 THR A O 1
ATOM 765 N N . ARG A 1 101 ? -21.214 -11.464 16.288 1.00 63.66 101 ARG A N 1
ATOM 766 C CA . ARG A 1 101 ? -22.477 -11.227 15.582 1.00 63.66 101 ARG A CA 1
ATOM 767 C C . ARG A 1 101 ? -23.244 -12.546 15.616 1.00 63.66 101 ARG A C 1
ATOM 769 O O . ARG A 1 101 ? -22.672 -13.544 15.184 1.00 63.66 101 ARG A O 1
ATOM 776 N N . ALA A 1 102 ? -24.474 -12.538 16.136 1.00 59.91 102 ALA A N 1
ATOM 777 C CA . ALA A 1 102 ? -25.332 -13.717 16.162 1.00 59.91 102 ALA A CA 1
ATOM 778 C C . ALA A 1 102 ? -25.375 -14.307 14.746 1.00 59.91 102 ALA A C 1
ATOM 780 O O . ALA A 1 102 ? -25.899 -13.697 13.808 1.00 59.91 102 ALA A O 1
ATOM 781 N N . ASP A 1 103 ? -24.672 -15.425 14.582 1.00 54.34 103 ASP A N 1
ATOM 782 C CA . ASP A 1 103 ? -24.547 -16.116 13.315 1.00 54.34 103 ASP A CA 1
ATOM 783 C C . ASP A 1 103 ? -25.898 -16.746 12.992 1.00 54.34 103 ASP A C 1
ATOM 785 O O . ASP A 1 103 ? -26.544 -17.358 13.846 1.00 54.34 103 ASP A O 1
ATOM 789 N N . MET A 1 104 ? -26.329 -16.561 11.749 1.00 54.56 104 MET A N 1
ATOM 790 C CA . MET A 1 104 ? -27.674 -16.861 11.253 1.00 54.56 104 MET A CA 1
ATOM 791 C C . MET A 1 104 ? -27.997 -18.374 11.242 1.00 54.56 104 MET A C 1
ATOM 793 O O . MET A 1 104 ? -29.113 -18.751 10.899 1.00 54.56 104 MET A O 1
ATOM 797 N N . ASP A 1 105 ? -27.044 -19.225 11.645 1.00 47.72 105 ASP A N 1
ATOM 798 C CA . ASP A 1 105 ? -27.071 -20.685 11.510 1.00 47.72 105 ASP A CA 1
ATOM 799 C C . ASP A 1 105 ? -27.017 -21.466 12.837 1.00 47.72 105 ASP A C 1
ATOM 801 O O . ASP A 1 105 ? -26.842 -22.688 12.822 1.00 47.72 105 ASP A O 1
ATOM 805 N N . ARG A 1 106 ? -27.217 -20.832 14.005 1.00 52.88 106 ARG A N 1
ATOM 806 C CA . ARG A 1 106 ? -27.449 -21.589 15.252 1.00 52.88 106 ARG A CA 1
ATOM 807 C C . ARG A 1 106 ? -28.948 -21.874 15.434 1.00 52.88 106 ARG A C 1
ATOM 809 O O . ARG A 1 106 ? -29.666 -21.020 15.952 1.00 52.88 106 ARG A O 1
ATOM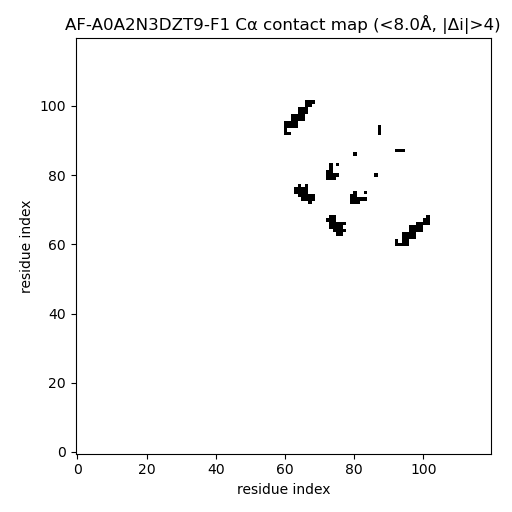 816 N N . PRO A 1 107 ? -29.466 -23.074 15.088 1.00 45.78 107 PRO A N 1
ATOM 817 C CA . PRO A 1 107 ? -30.765 -23.475 15.593 1.00 45.78 107 PRO A CA 1
ATOM 818 C C . PRO A 1 107 ? -30.629 -23.599 17.108 1.00 45.78 107 PRO A C 1
ATOM 820 O O . PRO A 1 107 ? -29.773 -24.342 17.596 1.00 45.78 107 PRO A O 1
ATOM 823 N N . HIS A 1 108 ? -31.466 -22.876 17.850 1.00 49.66 108 HIS A N 1
ATOM 824 C CA . HIS A 1 108 ? -31.699 -23.118 19.268 1.00 49.66 108 HIS A CA 1
ATOM 825 C C . HIS A 1 108 ? -32.133 -24.579 19.451 1.00 49.66 108 HIS A C 1
ATOM 827 O O . HIS A 1 108 ? -33.319 -24.909 19.439 1.00 49.66 108 HIS A O 1
ATOM 833 N N . GLN A 1 109 ? -31.167 -25.487 19.589 1.00 44.97 109 GLN A N 1
ATOM 834 C CA . GLN A 1 109 ? -31.431 -26.815 20.099 1.00 44.97 109 GLN A CA 1
ATOM 835 C C . GLN A 1 109 ? -31.694 -26.652 21.588 1.00 44.97 109 GLN A C 1
ATOM 837 O O . GLN A 1 109 ? -30.785 -26.484 22.397 1.00 44.97 109 GLN A O 1
ATOM 842 N N . MET A 1 110 ? -32.987 -26.661 21.906 1.00 52.78 110 MET A N 1
ATOM 843 C CA . MET A 1 110 ? -33.521 -27.068 23.196 1.00 52.78 110 MET A CA 1
ATOM 844 C C . MET A 1 110 ? -32.634 -28.142 23.834 1.00 52.78 110 MET A C 1
ATOM 846 O O . MET A 1 110 ? -32.538 -29.260 23.335 1.00 52.78 110 MET A O 1
ATOM 850 N N . SER A 1 111 ? -32.050 -27.812 24.978 1.00 48.19 111 SER A N 1
ATOM 851 C CA . SER A 1 111 ? -31.634 -28.789 25.978 1.00 48.19 111 SER A CA 1
ATOM 852 C C . SER A 1 111 ? -32.122 -28.224 27.305 1.00 48.19 111 SER A C 1
ATOM 854 O O . SER A 1 111 ? -31.582 -27.247 27.803 1.00 48.19 111 SER A O 1
ATOM 856 N N . GLY A 1 112 ? -33.321 -28.597 27.740 1.00 46.12 112 GLY A N 1
ATOM 857 C CA . GLY A 1 112 ? -33.459 -29.675 28.720 1.00 46.12 112 GLY A CA 1
ATOM 858 C C . GLY A 1 112 ? -33.875 -29.050 30.061 1.00 46.12 112 GLY A C 1
ATOM 859 O O . GLY A 1 112 ? -33.603 -27.877 30.278 1.00 46.12 112 GLY A O 1
ATOM 860 N N . PRO A 1 113 ? -34.655 -29.747 30.897 1.00 41.38 113 PRO A N 1
ATOM 861 C CA . PRO A 1 113 ? -35.792 -29.156 31.600 1.00 41.38 113 PRO A CA 1
ATOM 862 C C . PRO A 1 113 ? -35.422 -28.200 32.738 1.00 41.38 113 PRO A C 1
ATOM 864 O O . PRO A 1 113 ? -34.4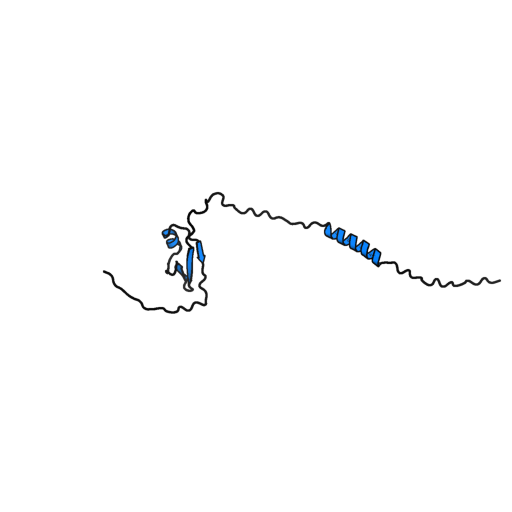79 -28.425 33.490 1.00 41.38 113 PRO A O 1
ATOM 867 N N . LEU A 1 114 ? -36.273 -27.181 32.891 1.00 52.41 114 LEU A N 1
ATOM 868 C CA . LEU A 1 114 ? -36.429 -26.346 34.078 1.00 52.41 114 LEU A CA 1
ATOM 869 C C . LEU A 1 114 ? -36.468 -27.216 35.344 1.00 52.41 114 LEU A C 1
ATOM 871 O O . LEU A 1 114 ? -37.498 -27.809 35.662 1.00 52.41 114 LEU A O 1
ATOM 875 N N . THR A 1 115 ? -35.367 -27.266 36.089 1.00 42.09 115 THR A N 1
ATOM 876 C CA . THR A 1 115 ? -35.414 -27.640 37.502 1.00 42.09 115 THR A CA 1
ATOM 877 C C . THR A 1 115 ? -35.654 -26.365 38.296 1.00 42.09 115 THR A C 1
ATOM 879 O O . THR A 1 115 ? -34.729 -25.617 38.607 1.00 42.09 115 THR A O 1
ATOM 882 N N . ILE A 1 116 ? -36.929 -26.101 38.575 1.00 53.91 116 ILE A N 1
ATOM 883 C CA . ILE A 1 116 ? -37.323 -25.264 39.702 1.00 53.91 116 ILE A CA 1
ATOM 884 C C . ILE A 1 116 ? -36.934 -26.068 40.944 1.00 53.91 116 ILE A C 1
ATOM 886 O O . ILE A 1 116 ? -37.542 -27.096 41.231 1.00 53.91 116 ILE A O 1
ATOM 890 N N . SER A 1 117 ? -35.888 -25.626 41.631 1.00 42.28 117 SER A N 1
ATOM 891 C CA . SER A 1 117 ? -35.544 -26.095 42.969 1.00 42.28 117 SER A CA 1
ATOM 892 C C . SER A 1 117 ? -35.710 -24.895 43.892 1.00 42.28 117 SER A C 1
ATOM 894 O O . SER A 1 117 ? -34.901 -23.970 43.869 1.00 42.28 117 SER A O 1
ATOM 896 N N . GLU A 1 118 ? -36.839 -24.889 44.595 1.00 43.84 118 GLU A N 1
ATOM 897 C CA . GLU A 1 118 ? -37.254 -23.928 45.621 1.00 43.84 118 GLU A CA 1
ATOM 898 C C . GLU A 1 118 ? -36.228 -23.813 46.775 1.00 43.84 118 GLU A C 1
ATOM 900 O O . GLU A 1 118 ? -35.380 -24.696 46.929 1.00 43.84 118 GLU A O 1
ATOM 905 N N . PRO A 1 119 ? -36.277 -22.729 47.573 1.00 47.66 119 PRO A N 1
ATOM 906 C CA . PRO A 1 119 ? -35.270 -22.400 48.575 1.00 47.66 119 PRO A CA 1
ATOM 907 C C . PRO A 1 119 ? -35.531 -23.085 49.929 1.00 47.66 119 PRO A C 1
ATOM 909 O O . PRO A 1 119 ? -36.678 -23.191 50.359 1.00 47.66 119 PRO A O 1
ATOM 912 N N . GLU A 1 120 ? -34.450 -23.435 50.631 1.00 45.00 120 GLU A N 1
ATOM 913 C CA . GLU A 1 120 ? -34.343 -23.446 52.103 1.00 45.00 120 GLU A CA 1
ATOM 914 C C . GLU A 1 120 ? -33.034 -22.766 52.520 1.00 45.00 120 GLU A C 1
ATOM 916 O O . GLU A 1 120 ? -32.002 -23.015 51.851 1.00 45.00 120 GLU A O 1
#

Nearest PDB structures (foldseek):
  8p9r-assembly1_A  TM=6.916E-01  e=7.179E-01  Escherichia coli
  8pek-assembly1_B  TM=4.749E-01  e=3.235E-01  Serratia marcescens
  2k8h-assembly1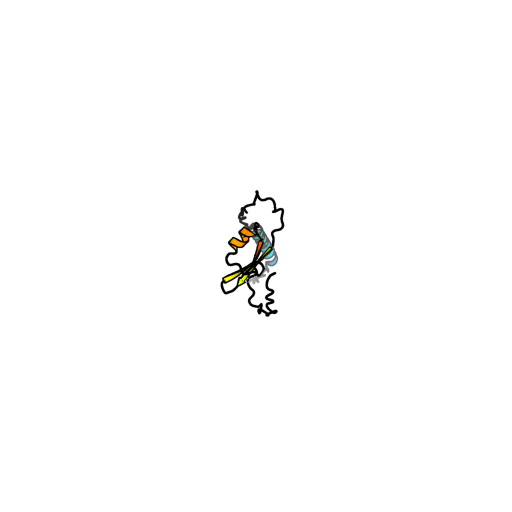_A  TM=2.632E-01  e=4.038E+00  Trypanosoma brucei

Radius of gyration: 42.66 Å; Cα contacts (8 Å, |Δi|>4): 66; chains: 1; bounding box: 69×41×138 Å

Secondary structure (DSSP, 8-state):
-PPP--------------HHHHHHHHHHHHHHHHHTS--------------TT-PPPSSPPPEEEEEE-TTS-EEETTEEES-HHHHHHHS-S--EEEE----TT---------------

Mean predicted aligned error: 20.8 Å

Solvent-accessible surface area (backbone atoms only — not comparable to full-atom values): 8318 Å² total; per-residue (Å²): 137,87,84,83,82,78,85,72,80,78,72,76,76,74,72,79,68,72,53,67,67,52,48,50,57,52,50,53,53,49,54,53,56,60,68,67,59,74,85,85,75,85,79,77,83,77,84,71,87,72,79,89,79,66,75,77,70,93,57,83,65,54,75,39,45,40,34,53,48,96,89,70,50,34,22,55,74,83,41,82,41,98,49,66,68,63,49,43,63,70,68,74,49,81,53,48,73,44,73,49,72,65,62,95,78,71,75,85,73,84,76,78,80,89,77,85,74,83,89,132